Protein AF-A0A965MBG7-F1 (afdb_monomer_lite)

pLDDT: mean 72.16, std 19.91, range [38.62, 97.25]

Structure (mmCIF, N/CA/C/O backbone):
data_AF-A0A965MBG7-F1
#
_entry.id   AF-A0A965MBG7-F1
#
loop_
_atom_site.group_PDB
_atom_site.id
_atom_site.type_symbol
_atom_site.label_atom_id
_atom_site.label_alt_id
_atom_site.label_comp_id
_atom_site.label_asym_id
_atom_site.label_entity_id
_atom_site.label_seq_id
_atom_site.pdbx_PDB_ins_code
_atom_site.Cartn_x
_atom_site.Cartn_y
_atom_site.Cartn_z
_atom_site.occupancy
_atom_site.B_iso_or_equiv
_atom_site.auth_seq_id
_atom_site.auth_comp_id
_atom_site.auth_asym_id
_atom_site.auth_atom_id
_atom_site.pdbx_PDB_model_num
ATOM 1 N N . MET A 1 1 ? -12.616 15.387 -32.874 1.00 38.62 1 MET A N 1
ATOM 2 C CA . MET A 1 1 ? -11.369 14.726 -32.416 1.00 38.62 1 MET A CA 1
ATOM 3 C C . MET A 1 1 ? -11.571 14.223 -30.995 1.00 38.62 1 MET A C 1
ATOM 5 O O . MET A 1 1 ? -11.469 14.984 -30.041 1.00 38.62 1 MET A O 1
ATOM 9 N N . ASN A 1 2 ? -11.927 12.952 -30.854 1.00 44.38 2 ASN A N 1
ATOM 10 C CA . ASN A 1 2 ? -12.362 12.362 -29.595 1.00 44.38 2 ASN A CA 1
ATOM 11 C C . ASN A 1 2 ? -11.117 11.804 -28.899 1.00 44.38 2 ASN A C 1
ATOM 13 O O . ASN A 1 2 ? -10.673 10.697 -29.204 1.00 44.38 2 ASN A O 1
ATOM 17 N N . LYS A 1 3 ? -10.503 12.596 -28.012 1.00 57.84 3 LYS A N 1
ATOM 18 C CA . LYS A 1 3 ? -9.366 12.145 -27.203 1.00 57.84 3 LYS A CA 1
ATOM 19 C C . LYS A 1 3 ? -9.872 11.075 -26.232 1.00 57.84 3 LYS A C 1
ATOM 21 O O . LYS A 1 3 ? -10.406 11.399 -25.178 1.00 57.84 3 LYS A O 1
ATOM 26 N N . LYS A 1 4 ? -9.734 9.798 -26.600 1.00 58.16 4 LYS A N 1
ATOM 27 C CA . LYS A 1 4 ? -9.897 8.676 -25.669 1.00 58.16 4 LYS A CA 1
ATOM 28 C C . LYS A 1 4 ? -8.795 8.817 -24.625 1.00 58.16 4 LYS A C 1
ATOM 30 O O . LYS A 1 4 ? -7.637 8.508 -24.901 1.00 58.16 4 LYS A O 1
ATOM 35 N N . THR A 1 5 ? -9.138 9.339 -23.453 1.00 60.06 5 THR A N 1
ATOM 36 C CA . THR A 1 5 ? -8.269 9.297 -22.283 1.00 60.06 5 THR A CA 1
ATOM 37 C C . THR A 1 5 ? -8.050 7.822 -21.966 1.00 60.06 5 THR A C 1
ATOM 39 O O . THR A 1 5 ? -8.933 7.137 -21.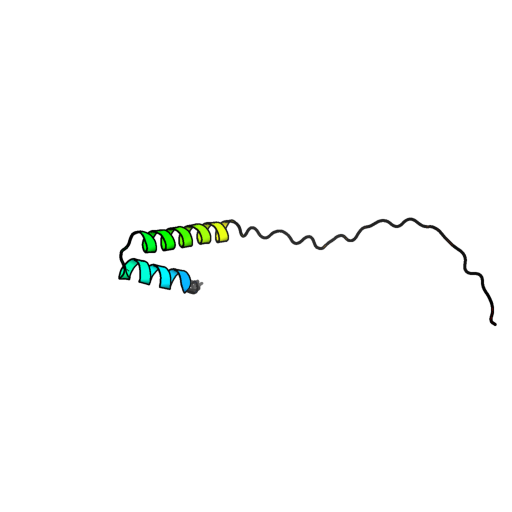455 1.00 60.06 5 THR A O 1
ATOM 42 N N . LYS A 1 6 ? -6.892 7.284 -22.372 1.00 60.50 6 LYS A N 1
ATOM 43 C CA . LYS A 1 6 ? -6.430 5.973 -21.913 1.00 60.50 6 LYS A CA 1
ATOM 44 C C . LYS A 1 6 ? -6.447 6.049 -20.392 1.00 60.50 6 LYS A C 1
ATOM 46 O O . LYS A 1 6 ? -5.621 6.753 -19.812 1.00 60.50 6 LYS A O 1
ATOM 51 N N . LYS A 1 7 ? -7.425 5.394 -19.762 1.00 58.91 7 LYS A N 1
ATOM 52 C CA . LYS A 1 7 ? -7.414 5.166 -18.320 1.00 58.91 7 LYS A CA 1
ATOM 53 C C . LYS A 1 7 ? -6.085 4.470 -18.051 1.00 58.91 7 LYS A C 1
ATOM 55 O O . LYS A 1 7 ? -5.860 3.380 -18.577 1.00 58.91 7 LYS A O 1
ATOM 60 N N . LYS A 1 8 ? -5.163 5.160 -17.375 1.00 66.12 8 LYS A N 1
ATOM 61 C CA . LYS A 1 8 ? -3.920 4.537 -16.921 1.00 66.12 8 LYS A CA 1
ATOM 62 C C . LYS A 1 8 ? -4.348 3.303 -16.128 1.00 66.12 8 LYS A C 1
ATOM 64 O O . LYS A 1 8 ? -5.272 3.413 -15.322 1.00 66.12 8 LYS A O 1
ATOM 69 N N . ALA A 1 9 ? -3.768 2.146 -16.441 1.00 70.75 9 ALA A N 1
ATOM 70 C CA . ALA A 1 9 ? -4.019 0.936 -15.667 1.00 70.75 9 ALA A CA 1
ATOM 71 C C . ALA A 1 9 ? -3.793 1.277 -14.187 1.00 70.75 9 ALA A C 1
ATOM 73 O O . ALA A 1 9 ? -2.815 1.970 -13.879 1.00 70.75 9 ALA A O 1
ATOM 74 N N . SER A 1 10 ? -4.738 0.905 -13.314 1.00 77.06 10 SER A N 1
ATOM 75 C CA . SER A 1 10 ? -4.551 1.145 -11.884 1.00 77.06 10 SER A CA 1
ATOM 76 C C . SER A 1 10 ? -3.339 0.349 -11.417 1.00 77.06 10 SER A C 1
ATOM 78 O O . SER A 1 10 ? -2.984 -0.675 -12.006 1.00 77.06 10 SER A O 1
ATOM 80 N N . ASP A 1 11 ? -2.638 0.902 -10.439 1.00 89.00 11 ASP A N 1
ATOM 81 C CA . ASP A 1 11 ? -1.449 0.274 -9.894 1.00 89.00 11 ASP A CA 1
ATOM 82 C C . ASP A 1 11 ? -1.896 -0.657 -8.767 1.00 89.00 11 ASP A C 1
ATOM 84 O O . ASP A 1 11 ? -2.333 -0.158 -7.727 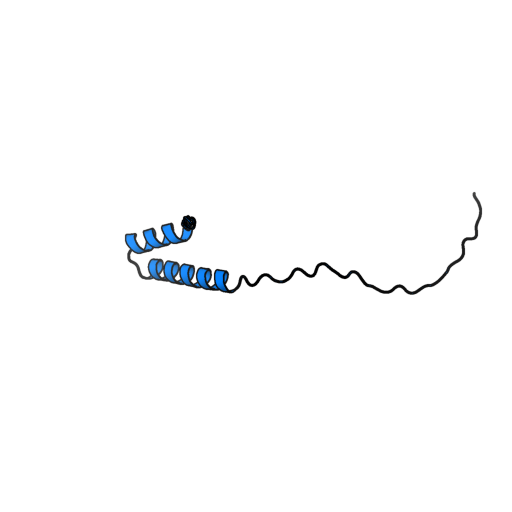1.00 89.00 11 ASP A O 1
ATOM 88 N N . PRO A 1 12 ? -1.821 -1.984 -8.965 1.00 92.94 12 PRO A N 1
ATOM 89 C CA . PRO A 1 12 ? -2.355 -2.937 -8.003 1.00 92.94 12 PRO A CA 1
ATOM 90 C C . PRO A 1 12 ? -1.650 -2.844 -6.645 1.00 92.94 12 PRO A C 1
ATOM 92 O O . PRO A 1 12 ? -2.278 -3.116 -5.626 1.00 92.94 12 PRO A O 1
ATOM 95 N N . VAL A 1 13 ? -0.378 -2.426 -6.613 1.00 93.06 13 VAL A N 1
ATOM 96 C CA . VAL A 1 13 ? 0.372 -2.263 -5.361 1.00 93.06 13 VAL A CA 1
ATOM 97 C C . VAL A 1 13 ? -0.110 -1.019 -4.622 1.00 93.06 13 VAL A C 1
ATOM 99 O O . VAL A 1 13 ? -0.403 -1.093 -3.431 1.00 93.06 13 VAL A O 1
ATOM 102 N N . ALA A 1 14 ? -0.278 0.103 -5.328 1.00 92.88 14 ALA A N 1
ATOM 103 C CA . ALA A 1 14 ? -0.854 1.310 -4.734 1.00 92.88 14 ALA A CA 1
ATOM 104 C C . ALA A 1 14 ? -2.283 1.073 -4.217 1.00 92.88 14 ALA A C 1
ATOM 106 O O . ALA A 1 14 ? -2.645 1.574 -3.155 1.00 92.88 14 ALA A O 1
ATOM 107 N N . ASP A 1 15 ? -3.095 0.310 -4.953 1.00 94.50 15 ASP A N 1
ATOM 108 C CA . ASP A 1 15 ? -4.474 0.006 -4.564 1.00 94.50 15 ASP A CA 1
ATOM 109 C C . ASP A 1 15 ? -4.523 -0.872 -3.300 1.00 94.50 15 ASP A C 1
ATOM 111 O O . ASP A 1 15 ? -5.319 -0.598 -2.400 1.00 94.50 15 ASP A O 1
ATOM 115 N N . GLN A 1 16 ? -3.637 -1.867 -3.181 1.00 96.12 16 GLN A N 1
ATOM 116 C CA . GLN A 1 16 ? -3.513 -2.675 -1.965 1.00 96.12 16 GLN A CA 1
ATOM 117 C C . GLN A 1 16 ? -3.047 -1.837 -0.767 1.00 96.12 16 GLN A C 1
ATOM 119 O O . GLN A 1 16 ? -3.659 -1.905 0.295 1.00 96.12 16 GLN A O 1
ATOM 124 N N . LEU A 1 17 ? -2.019 -0.999 -0.934 1.00 95.81 17 LEU A N 1
ATOM 125 C CA . LEU A 1 17 ? -1.518 -0.140 0.145 1.00 95.81 17 LEU A CA 1
ATOM 126 C C . LEU A 1 17 ? -2.570 0.872 0.619 1.00 95.81 17 LEU A C 1
ATOM 128 O O . LEU A 1 17 ? -2.675 1.147 1.812 1.00 95.81 17 LEU A O 1
ATOM 132 N N . ARG A 1 18 ? -3.396 1.397 -0.295 1.00 96.12 18 ARG A N 1
ATOM 133 C CA . ARG A 1 18 ? -4.540 2.252 0.064 1.00 96.12 18 ARG A CA 1
ATOM 134 C C . ARG A 1 18 ? -5.594 1.499 0.853 1.00 96.12 18 ARG A C 1
ATOM 136 O O . ARG A 1 18 ? -6.112 2.048 1.821 1.00 96.12 18 ARG A O 1
ATOM 143 N N . PHE A 1 19 ? -5.903 0.269 0.452 1.00 96.50 19 PHE A N 1
ATOM 144 C CA . PHE A 1 19 ? -6.817 -0.578 1.207 1.00 96.50 19 PHE A CA 1
ATOM 145 C C . PHE A 1 19 ? -6.2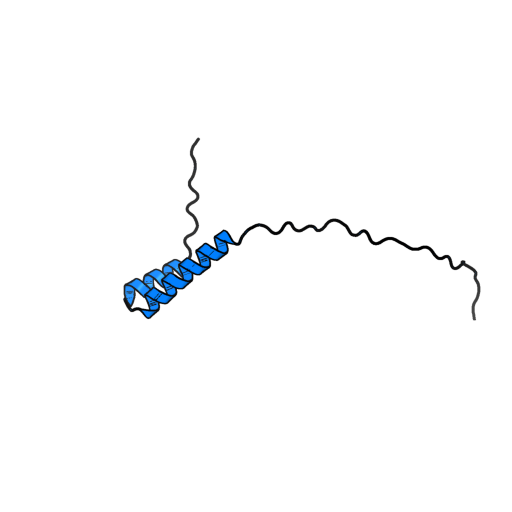84 -0.836 2.620 1.00 96.50 19 PHE A C 1
ATOM 147 O O . PHE A 1 19 ? -7.018 -0.636 3.581 1.00 96.50 19 PHE A O 1
ATOM 154 N N . GLU A 1 20 ? -5.011 -1.214 2.760 1.00 96.50 20 GLU A N 1
ATOM 155 C CA . GLU A 1 20 ? -4.386 -1.482 4.061 1.00 96.50 20 GLU A CA 1
ATOM 156 C C . GLU A 1 20 ? -4.368 -0.231 4.950 1.00 96.50 20 GLU A C 1
ATOM 158 O O . GLU A 1 20 ? -4.806 -0.296 6.098 1.00 96.50 20 GLU A O 1
ATOM 163 N N . ALA A 1 21 ? -3.979 0.928 4.411 1.00 96.56 21 ALA A N 1
ATOM 164 C CA . ALA A 1 21 ? -4.000 2.192 5.146 1.00 96.56 21 ALA A CA 1
ATOM 165 C C . ALA A 1 21 ? -5.415 2.583 5.609 1.00 96.56 21 ALA A C 1
ATOM 167 O O . ALA A 1 21 ? -5.591 3.046 6.731 1.00 96.56 21 ALA A O 1
ATOM 168 N N . GLN A 1 22 ? -6.438 2.357 4.779 1.00 96.06 22 GLN A N 1
ATOM 169 C CA . GLN A 1 22 ? -7.833 2.624 5.146 1.00 96.06 22 GLN A CA 1
ATOM 170 C C . GLN A 1 22 ? -8.402 1.606 6.139 1.00 96.06 22 GLN A C 1
ATOM 172 O O . GLN A 1 22 ? -9.242 1.967 6.961 1.00 96.06 22 GLN A O 1
ATOM 177 N N . PHE A 1 23 ? -7.990 0.342 6.044 1.00 97.25 23 PHE A N 1
ATOM 178 C CA . PHE A 1 23 ? -8.512 -0.740 6.872 1.00 97.25 23 PHE A CA 1
ATOM 179 C C . PHE A 1 23 ? -7.885 -0.748 8.269 1.00 97.25 23 PHE A C 1
ATOM 181 O O . PHE A 1 23 ? -8.606 -0.879 9.256 1.00 97.25 23 PHE A O 1
ATOM 188 N N . TYR A 1 24 ? -6.561 -0.591 8.357 1.00 95.50 24 TYR A N 1
ATOM 189 C CA . TYR A 1 24 ? -5.839 -0.594 9.630 1.00 95.50 24 TYR A CA 1
ATOM 190 C C . TYR A 1 24 ? -5.789 0.787 10.283 1.00 95.50 24 TYR A C 1
ATOM 192 O O . TYR A 1 24 ? -5.822 0.868 11.510 1.00 95.50 24 TYR A O 1
ATOM 200 N N . GLY A 1 25 ? -5.742 1.864 9.489 1.00 93.50 25 GLY A N 1
ATOM 201 C CA . GLY A 1 25 ? -5.719 3.239 9.997 1.00 93.50 25 GLY A CA 1
ATOM 202 C C . GLY A 1 25 ? -4.545 3.525 10.934 1.00 93.50 25 GLY A C 1
ATOM 203 O O . GLY A 1 25 ? -4.664 4.366 11.824 1.00 93.50 25 GLY A O 1
ATOM 204 N N . ASP A 1 26 ? -3.449 2.776 10.796 1.00 95.25 26 ASP A N 1
ATOM 205 C CA . ASP A 1 26 ? -2.253 2.952 11.596 1.00 95.25 26 ASP A CA 1
ATOM 206 C C . ASP A 1 26 ? -1.203 3.773 10.846 1.00 95.25 26 ASP A C 1
ATOM 208 O O . ASP A 1 26 ? -1.096 3.777 9.617 1.00 95.25 26 ASP A O 1
ATOM 212 N N . TRP A 1 27 ? -0.371 4.461 11.625 1.00 95.19 27 TRP A N 1
ATOM 213 C CA . TRP A 1 27 ? 0.669 5.319 11.070 1.00 95.19 27 TRP A CA 1
ATOM 214 C C . TRP A 1 27 ? 1.656 4.537 10.188 1.00 95.19 27 TRP A C 1
ATOM 216 O O . TRP A 1 27 ? 2.184 5.074 9.214 1.00 95.19 27 TRP A O 1
ATOM 226 N N . TYR A 1 28 ? 1.893 3.258 10.491 1.00 94.75 28 TYR A N 1
ATOM 227 C CA . TYR A 1 28 ? 2.782 2.423 9.693 1.00 94.75 28 TYR A CA 1
ATOM 228 C C . TYR A 1 28 ? 2.263 2.248 8.261 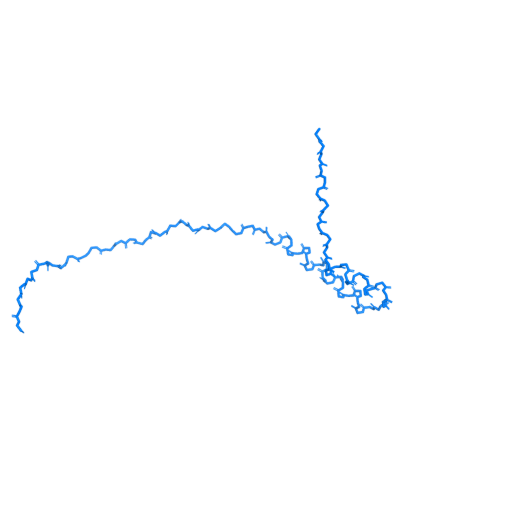1.00 94.75 28 TYR A C 1
ATOM 230 O O . TYR A 1 28 ? 2.989 2.569 7.317 1.00 94.75 28 TYR A O 1
ATOM 238 N N . SER A 1 29 ? 1.009 1.821 8.082 1.00 94.75 29 SER A N 1
ATOM 239 C CA . SER A 1 29 ? 0.435 1.610 6.748 1.00 94.75 29 SER A CA 1
ATOM 240 C C . SER A 1 29 ? 0.358 2.913 5.951 1.00 94.75 29 SER A C 1
ATOM 242 O O . SER A 1 29 ? 0.699 2.940 4.766 1.00 94.75 29 SER A O 1
ATOM 244 N N . GLU A 1 30 ? -0.001 4.022 6.606 1.00 95.69 30 GLU A N 1
ATOM 245 C CA . GLU A 1 30 ? -0.001 5.351 5.981 1.00 95.69 30 GLU A CA 1
ATOM 246 C C . GLU A 1 30 ? 1.407 5.783 5.532 1.00 95.69 30 GLU A C 1
ATOM 248 O O . GLU A 1 30 ? 1.583 6.327 4.437 1.00 95.69 30 GLU A O 1
ATOM 253 N N . SER A 1 31 ? 2.434 5.503 6.341 1.00 96.69 31 SER A N 1
ATOM 254 C CA . SER A 1 31 ? 3.829 5.823 6.022 1.00 96.69 31 SER A CA 1
ATOM 255 C C . SER A 1 31 ? 4.348 5.012 4.833 1.00 96.69 31 SER A C 1
ATOM 257 O O . SER A 1 31 ? 5.058 5.559 3.983 1.00 96.69 31 SER A O 1
ATOM 259 N N . ILE A 1 32 ? 4.006 3.722 4.749 1.00 95.69 32 ILE A N 1
ATOM 260 C CA . ILE A 1 32 ? 4.397 2.868 3.619 1.00 95.69 32 ILE A CA 1
ATOM 261 C C . ILE A 1 32 ? 3.735 3.357 2.327 1.00 95.69 32 ILE A C 1
ATOM 263 O O . ILE A 1 32 ? 4.427 3.517 1.321 1.00 95.69 32 ILE A O 1
ATOM 267 N N . LEU A 1 33 ? 2.433 3.671 2.360 1.00 96.12 33 LEU A N 1
ATOM 268 C CA . LEU A 1 33 ? 1.716 4.229 1.210 1.00 96.12 33 LEU A CA 1
ATOM 269 C C . LEU A 1 33 ? 2.352 5.542 0.725 1.00 96.12 33 LEU A C 1
ATOM 271 O O . LEU A 1 33 ? 2.628 5.692 -0.464 1.00 96.12 33 LEU A O 1
ATOM 275 N N . SER A 1 34 ? 2.635 6.466 1.646 1.00 95.31 34 SER A N 1
ATOM 276 C CA . SER A 1 34 ? 3.258 7.760 1.335 1.00 95.31 34 SER A CA 1
ATOM 277 C C . SER A 1 34 ? 4.651 7.610 0.710 1.00 95.31 34 SER A C 1
ATOM 279 O O . SER A 1 34 ? 4.980 8.268 -0.283 1.00 95.31 34 SER A O 1
ATOM 281 N N . THR A 1 35 ? 5.460 6.694 1.251 1.00 96.06 35 THR A N 1
ATOM 282 C CA . THR A 1 35 ? 6.796 6.392 0.715 1.00 96.06 35 THR A CA 1
ATOM 283 C C . THR A 1 35 ? 6.688 5.815 -0.696 1.00 96.06 35 THR A C 1
ATOM 285 O O . THR A 1 35 ? 7.354 6.292 -1.611 1.00 96.06 35 THR A O 1
ATOM 288 N N . TYR A 1 36 ? 5.782 4.855 -0.901 1.00 94.62 36 TYR A N 1
ATOM 289 C CA . TYR A 1 36 ? 5.560 4.225 -2.200 1.00 94.62 36 TYR A CA 1
ATOM 290 C C . TYR A 1 36 ? 5.121 5.227 -3.281 1.00 94.62 36 TYR A C 1
ATOM 292 O O . TYR A 1 36 ? 5.647 5.216 -4.396 1.00 94.62 36 TYR A O 1
ATOM 300 N N . GLU A 1 37 ? 4.182 6.126 -2.966 1.00 92.69 37 GLU A N 1
ATOM 301 C CA . GLU A 1 37 ? 3.733 7.167 -3.901 1.00 92.69 37 GLU A CA 1
ATOM 302 C C . GLU A 1 37 ? 4.855 8.161 -4.244 1.00 92.69 37 GLU A C 1
ATOM 304 O O . GLU A 1 37 ? 4.969 8.592 -5.398 1.00 92.69 37 GLU A O 1
ATOM 309 N N . SER A 1 38 ? 5.714 8.479 -3.272 1.00 91.81 38 SER A N 1
ATOM 310 C CA . SER A 1 38 ? 6.868 9.366 -3.454 1.00 91.81 38 SER A CA 1
ATOM 311 C C . SER A 1 38 ? 7.932 8.743 -4.361 1.00 91.81 38 SER A C 1
ATOM 313 O O . SER A 1 38 ? 8.332 9.355 -5.354 1.00 91.81 38 SER A O 1
ATOM 315 N N . ASP A 1 39 ? 8.330 7.500 -4.081 1.00 90.31 39 ASP A N 1
ATOM 316 C CA . ASP A 1 39 ? 9.323 6.765 -4.873 1.00 90.31 39 ASP A CA 1
ATOM 317 C C . ASP A 1 39 ? 8.854 6.564 -6.316 1.00 90.31 39 ASP A C 1
ATOM 319 O O . ASP A 1 39 ? 9.627 6.697 -7.271 1.00 90.31 39 ASP A O 1
ATOM 323 N N . ARG A 1 40 ? 7.557 6.296 -6.503 1.00 86.44 40 ARG A N 1
ATOM 324 C CA . ARG A 1 40 ? 6.967 6.150 -7.833 1.00 86.44 40 ARG A CA 1
ATOM 325 C C . ARG A 1 40 ? 6.992 7.462 -8.617 1.00 86.44 40 ARG A C 1
ATOM 327 O O . ARG A 1 40 ? 7.339 7.455 -9.800 1.00 86.44 40 ARG A O 1
ATOM 334 N N . ALA A 1 41 ? 6.650 8.580 -7.977 1.00 82.75 41 ALA A N 1
ATOM 335 C CA . ALA A 1 41 ? 6.706 9.895 -8.611 1.00 82.75 41 ALA A CA 1
ATOM 336 C C . ALA A 1 41 ? 8.140 10.276 -9.019 1.00 82.75 41 ALA A C 1
ATOM 338 O O . ALA A 1 41 ? 8.336 10.895 -10.067 1.00 82.75 41 ALA A O 1
ATOM 339 N N . GLU A 1 42 ? 9.137 9.881 -8.226 1.00 80.94 42 GLU A N 1
ATOM 340 C CA . GLU A 1 42 ? 10.548 10.107 -8.538 1.00 80.94 42 GLU A CA 1
ATOM 341 C C . GLU A 1 42 ? 11.042 9.198 -9.675 1.00 80.94 42 GLU A C 1
ATOM 343 O O . GLU A 1 42 ? 11.748 9.649 -10.578 1.00 80.94 42 GLU A O 1
ATOM 348 N N . SER A 1 43 ? 10.601 7.938 -9.707 1.00 76.81 43 SER A N 1
ATOM 349 C CA . SER A 1 43 ? 10.911 7.003 -10.796 1.00 76.81 43 SER A CA 1
ATOM 350 C C . SER A 1 43 ? 10.362 7.485 -12.146 1.00 76.81 43 SER A C 1
ATOM 352 O O . SER A 1 43 ? 11.087 7.504 -13.145 1.00 76.81 43 SER A O 1
ATOM 354 N N . ASP A 1 44 ? 9.118 7.981 -12.167 1.00 68.88 44 ASP A N 1
ATOM 355 C CA . ASP A 1 44 ? 8.497 8.565 -13.364 1.00 68.88 44 ASP A CA 1
ATOM 356 C C . ASP A 1 44 ? 9.224 9.842 -13.838 1.00 68.88 44 ASP A C 1
ATOM 358 O O . ASP A 1 44 ? 9.284 10.115 -15.039 1.00 68.88 44 ASP A O 1
ATOM 362 N N . ARG A 1 45 ? 9.808 10.626 -12.920 1.00 63.69 45 ARG A N 1
ATOM 363 C CA . ARG A 1 45 ? 10.610 11.822 -13.247 1.00 63.69 45 ARG A CA 1
ATOM 364 C C . ARG A 1 45 ? 12.018 11.485 -13.736 1.00 63.69 45 ARG A C 1
ATOM 366 O O . ARG A 1 45 ? 12.560 12.204 -14.573 1.00 63.69 45 ARG A O 1
ATOM 373 N N . SER A 1 46 ? 12.601 10.397 -13.238 1.00 58.97 46 SER A N 1
ATOM 374 C CA . SER A 1 46 ? 13.965 9.956 -13.556 1.00 58.97 46 SER A CA 1
ATOM 375 C C . SER A 1 46 ? 14.071 9.197 -14.886 1.00 58.97 46 SER A C 1
ATOM 377 O O . SER A 1 46 ? 15.167 9.028 -15.426 1.00 58.97 46 SER A O 1
ATOM 379 N N . ALA A 1 47 ? 12.939 8.815 -15.489 1.00 58.03 47 ALA A N 1
ATOM 380 C CA . ALA A 1 47 ? 12.851 8.229 -16.826 1.00 58.03 47 ALA A CA 1
ATOM 381 C C . ALA A 1 47 ? 13.168 9.239 -17.957 1.00 58.03 47 ALA A C 1
ATOM 383 O O . ALA A 1 47 ? 12.436 9.373 -18.937 1.00 58.03 47 ALA A O 1
ATOM 384 N N . THR A 1 48 ? 14.298 9.940 -17.866 1.00 58.38 48 THR A N 1
ATOM 385 C CA . THR A 1 48 ? 14.967 10.472 -19.053 1.00 58.38 48 THR A CA 1
ATOM 386 C C . THR A 1 48 ? 15.525 9.278 -19.832 1.00 58.38 48 THR A C 1
ATOM 388 O O . THR A 1 48 ? 16.291 8.484 -19.276 1.00 58.38 48 THR A O 1
ATOM 391 N N . PRO A 1 49 ? 15.146 9.074 -21.107 1.00 55.66 49 PRO A N 1
ATOM 392 C CA . PRO A 1 49 ? 15.714 7.984 -21.879 1.00 55.66 49 PRO A CA 1
ATOM 393 C C . PRO A 1 49 ? 17.205 8.272 -22.044 1.00 55.66 49 PRO A C 1
ATOM 395 O O . PRO A 1 49 ? 17.590 9.229 -22.717 1.00 55.66 49 PRO A O 1
ATOM 398 N N . LYS A 1 50 ? 18.066 7.453 -21.428 1.00 60.28 50 LYS A N 1
ATOM 399 C CA . LYS A 1 50 ? 19.485 7.443 -21.788 1.00 60.28 50 LYS A CA 1
ATOM 400 C C . LYS A 1 50 ? 19.546 7.175 -23.296 1.00 60.28 50 LYS A C 1
ATOM 402 O O . LYS A 1 50 ? 19.038 6.135 -23.721 1.00 60.28 50 LYS A O 1
ATOM 407 N N . PRO A 1 51 ? 20.131 8.060 -24.123 1.00 52.06 51 PRO A N 1
ATOM 408 C CA . PRO A 1 51 ? 20.337 7.735 -25.522 1.00 52.06 51 PRO A CA 1
ATOM 409 C C . PRO A 1 51 ? 21.307 6.556 -25.568 1.00 52.06 51 PRO A C 1
ATOM 411 O O . PRO A 1 51 ? 22.487 6.692 -25.241 1.00 52.06 51 PRO A O 1
ATOM 414 N N . THR A 1 52 ? 20.811 5.383 -25.953 1.00 55.34 52 THR A N 1
ATOM 415 C CA . THR A 1 52 ? 21.641 4.228 -26.288 1.00 55.34 52 THR A CA 1
ATOM 416 C C . THR A 1 52 ? 22.436 4.576 -27.542 1.00 55.34 52 THR A C 1
ATOM 418 O O . THR A 1 52 ? 22.015 4.305 -28.665 1.00 55.34 52 THR A O 1
ATOM 421 N N . LYS A 1 53 ? 23.593 5.223 -27.365 1.00 57.34 53 LYS A N 1
ATOM 422 C CA . LYS A 1 53 ? 24.601 5.389 -28.414 1.00 57.34 53 LYS A CA 1
ATOM 423 C C . LYS A 1 53 ? 25.302 4.048 -28.635 1.00 57.34 53 LYS A C 1
ATOM 425 O O . LYS A 1 53 ? 26.462 3.879 -28.283 1.00 57.34 53 LYS A O 1
ATOM 430 N N . HIS A 1 54 ? 24.609 3.092 -29.242 1.00 53.50 54 HIS A N 1
ATOM 431 C CA . HIS A 1 54 ? 25.279 2.003 -29.947 1.00 53.50 54 HIS A CA 1
ATOM 432 C C . HIS A 1 54 ? 25.589 2.486 -31.364 1.00 53.50 54 HIS A C 1
ATOM 434 O O . HIS A 1 54 ? 24.905 2.116 -32.308 1.00 53.50 54 HIS A O 1
ATOM 440 N N . SER A 1 55 ? 26.568 3.380 -31.517 1.00 55.50 55 SER A N 1
ATOM 441 C CA . SER A 1 55 ? 27.119 3.699 -32.838 1.00 55.50 55 SER A CA 1
ATOM 442 C C . SER A 1 55 ? 28.461 4.417 -32.721 1.00 55.50 55 SER A C 1
ATOM 444 O O . SER A 1 55 ? 28.509 5.643 -32.760 1.00 55.50 55 SER A O 1
ATOM 446 N N . SER A 1 56 ? 29.533 3.637 -32.574 1.00 49.38 56 SER A N 1
ATOM 447 C CA . SER A 1 56 ? 30.811 3.832 -33.281 1.00 49.38 56 SER A CA 1
ATOM 448 C C . SER A 1 56 ? 31.850 2.830 -32.769 1.00 49.38 56 SER A C 1
ATOM 450 O O . SER A 1 56 ? 32.721 3.141 -31.959 1.00 49.38 56 SER A O 1
ATOM 452 N N . ALA A 1 57 ? 31.798 1.600 -33.283 1.00 52.84 57 ALA A N 1
ATOM 453 C CA . ALA A 1 57 ? 32.992 0.763 -33.317 1.00 52.84 57 ALA A CA 1
ATOM 454 C C . ALA A 1 57 ? 33.972 1.399 -34.318 1.00 52.84 57 ALA A C 1
ATOM 456 O O . ALA A 1 57 ? 33.964 1.091 -35.503 1.00 52.84 57 ALA A O 1
ATOM 457 N N . SER A 1 58 ? 34.765 2.356 -33.840 1.00 55.31 58 SER A N 1
ATOM 458 C CA . SER A 1 58 ? 35.927 2.891 -34.542 1.00 55.31 58 SER A CA 1
ATOM 459 C C . SER A 1 58 ? 37.131 2.696 -33.637 1.00 55.31 58 SER A C 1
ATOM 461 O O . SER A 1 58 ? 37.446 3.551 -32.811 1.00 55.31 58 SER A O 1
ATOM 463 N N . GLN A 1 59 ? 37.807 1.561 -33.792 1.00 59.06 59 GLN A N 1
ATOM 464 C CA . GLN A 1 59 ? 39.181 1.409 -33.334 1.00 59.06 59 GLN A CA 1
ATOM 465 C C . GLN A 1 59 ? 40.061 1.105 -34.542 1.00 59.06 59 GLN A C 1
ATOM 467 O O . GLN A 1 59 ? 40.102 0.003 -35.078 1.00 59.06 59 GLN A O 1
ATOM 472 N N . HIS A 1 60 ? 40.675 2.195 -34.988 1.00 41.62 60 HIS A N 1
ATOM 473 C CA . HIS A 1 60 ? 41.923 2.315 -35.722 1.00 41.62 60 HIS A CA 1
ATOM 474 C C . HIS A 1 60 ? 42.762 1.027 -35.800 1.00 41.62 60 HIS A C 1
ATOM 476 O O . HIS A 1 60 ? 43.205 0.489 -34.786 1.00 41.62 60 HIS A O 1
ATOM 482 N N . SER A 1 61 ? 43.061 0.593 -37.024 1.00 52.00 61 SER A N 1
ATOM 483 C CA . SER A 1 61 ? 44.156 -0.336 -37.310 1.00 52.00 61 SER A CA 1
ATOM 484 C C . SER A 1 61 ? 45.505 0.264 -36.898 1.00 52.00 61 SER A C 1
ATOM 486 O O . SER A 1 61 ? 45.685 1.486 -36.976 1.00 52.00 61 SER A O 1
ATOM 488 N N . PRO A 1 62 ? 46.503 -0.596 -36.646 1.00 54.41 62 PRO A N 1
ATOM 489 C CA . PRO A 1 62 ? 47.779 -0.391 -37.311 1.00 54.41 62 PRO A CA 1
ATOM 490 C C . PRO A 1 62 ? 48.211 -1.634 -38.095 1.00 54.41 62 PRO A C 1
ATOM 492 O O . PRO A 1 62 ? 48.053 -2.779 -37.676 1.00 54.41 62 PRO A O 1
ATOM 495 N N . ALA A 1 63 ? 48.765 -1.363 -39.270 1.00 51.56 63 ALA A N 1
ATOM 496 C CA . ALA A 1 63 ? 49.360 -2.333 -40.166 1.00 51.56 63 ALA A CA 1
ATOM 497 C C . ALA A 1 63 ? 50.625 -2.964 -39.565 1.00 51.56 63 ALA A C 1
ATOM 499 O O . ALA A 1 63 ? 51.492 -2.250 -39.060 1.00 51.56 63 ALA A O 1
ATOM 500 N N . ARG A 1 64 ? 50.803 -4.279 -39.742 1.00 46.81 64 ARG A N 1
ATOM 501 C CA . ARG A 1 64 ? 52.132 -4.849 -40.000 1.00 46.81 64 ARG A CA 1
ATOM 502 C C . ARG A 1 64 ? 52.029 -6.203 -40.696 1.00 46.81 64 ARG A C 1
ATOM 504 O O . ARG A 1 64 ? 51.459 -7.151 -40.167 1.00 46.81 64 ARG A O 1
ATOM 511 N N . ALA A 1 65 ? 52.592 -6.246 -41.897 1.00 54.97 65 ALA A N 1
ATOM 512 C CA . ALA A 1 65 ? 52.779 -7.432 -42.713 1.00 54.97 65 ALA A CA 1
ATOM 513 C C . ALA A 1 65 ? 53.580 -8.510 -41.969 1.00 54.97 65 ALA A C 1
ATOM 515 O O . ALA A 1 65 ? 54.578 -8.194 -41.317 1.00 54.97 65 ALA A O 1
ATOM 516 N N . ARG A 1 66 ? 53.189 -9.776 -42.136 1.00 52.53 66 ARG A N 1
ATOM 517 C CA . ARG A 1 66 ? 54.140 -10.887 -42.221 1.00 52.53 66 ARG A CA 1
ATOM 518 C C . ARG A 1 66 ? 53.697 -11.808 -43.342 1.00 52.53 66 ARG A C 1
ATOM 520 O O . ARG A 1 66 ? 52.544 -12.224 -43.413 1.00 52.53 66 ARG A O 1
ATOM 527 N N . ASP A 1 67 ? 54.653 -12.017 -44.224 1.00 55.28 67 ASP A N 1
ATOM 528 C CA . ASP A 1 67 ? 54.538 -12.630 -45.526 1.00 55.28 67 ASP A CA 1
ATOM 529 C C . ASP A 1 67 ? 54.098 -14.090 -45.469 1.00 55.28 67 ASP A C 1
ATOM 531 O O . ASP A 1 67 ? 54.493 -14.875 -44.605 1.00 55.28 67 ASP A O 1
ATOM 535 N N . THR A 1 68 ? 53.296 -14.456 -46.459 1.00 59.31 68 THR A N 1
ATOM 536 C CA . THR A 1 68 ? 53.026 -15.831 -46.852 1.00 59.31 68 THR A CA 1
ATOM 537 C C . THR A 1 68 ? 54.254 -16.427 -47.536 1.00 59.31 68 THR A C 1
ATOM 539 O O . THR A 1 68 ? 54.570 -16.031 -48.650 1.00 59.31 68 THR A O 1
ATOM 542 N N . VAL A 1 69 ? 54.895 -17.411 -46.913 1.00 51.38 69 VAL A N 1
ATOM 543 C CA . VAL A 1 69 ? 55.724 -18.484 -47.505 1.00 51.38 69 VAL A CA 1
ATOM 544 C C . VAL A 1 69 ? 55.854 -19.494 -46.358 1.00 51.38 69 VAL A C 1
ATOM 546 O O . VAL A 1 69 ? 56.220 -19.105 -45.262 1.00 51.38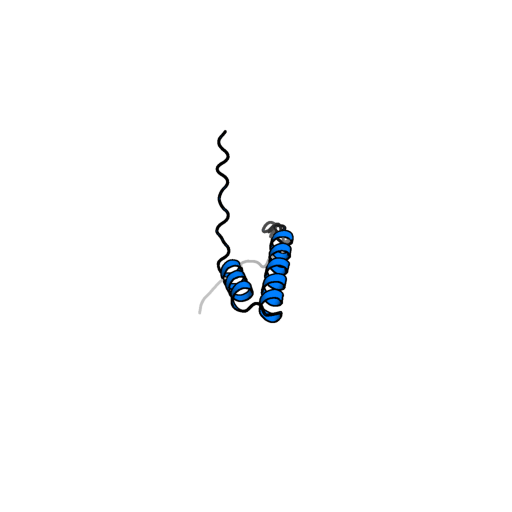 69 VAL A O 1
ATOM 549 N N . GLY A 1 70 ? 55.567 -20.786 -46.425 1.00 49.66 70 GLY A N 1
ATOM 550 C CA . GLY A 1 70 ? 55.277 -21.721 -47.491 1.00 49.66 70 GLY A CA 1
ATOM 551 C C . GLY A 1 70 ? 55.722 -23.103 -46.981 1.00 49.66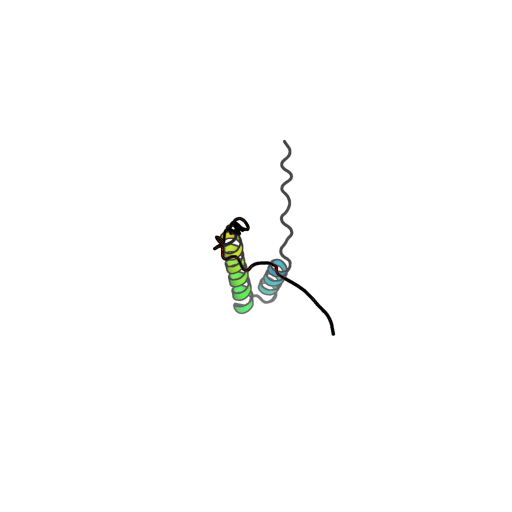 70 GLY A C 1
ATOM 552 O O . GLY A 1 70 ? 56.688 -23.199 -46.235 1.00 49.66 70 GLY A O 1
ATOM 553 N N . LYS A 1 71 ? 55.058 -24.155 -47.470 1.00 47.06 71 LYS A N 1
ATOM 554 C CA . LYS A 1 71 ? 55.612 -25.506 -47.694 1.00 47.06 71 LYS A CA 1
ATOM 555 C C . LYS A 1 71 ? 55.757 -26.510 -46.518 1.00 47.06 71 LYS A C 1
ATOM 557 O O . LYS A 1 71 ? 56.576 -26.364 -45.627 1.00 47.06 71 LYS A O 1
ATOM 562 N N . SER A 1 72 ? 55.081 -27.645 -46.747 1.00 47.34 72 SER A N 1
ATOM 563 C CA . SER A 1 72 ? 55.530 -29.047 -46.583 1.00 47.34 72 SER A CA 1
ATOM 564 C C . SER A 1 72 ? 55.533 -29.761 -45.222 1.00 47.34 72 SER A C 1
ATOM 566 O O . SER A 1 72 ? 56.385 -29.533 -44.377 1.00 47.34 72 SER A O 1
ATOM 568 N N . LYS A 1 73 ? 54.626 -30.754 -45.150 1.00 50.47 73 LYS A N 1
ATOM 569 C CA . LYS A 1 73 ? 54.818 -32.189 -44.827 1.00 50.47 73 LYS A CA 1
ATOM 570 C C . LYS A 1 73 ? 56.151 -32.592 -44.167 1.00 50.47 73 LYS A C 1
ATOM 572 O O . LYS A 1 73 ? 57.188 -32.474 -44.814 1.00 50.47 73 LYS A O 1
ATOM 577 N N . HIS A 1 74 ? 56.097 -33.276 -43.026 1.00 44.56 74 HIS A N 1
ATOM 578 C CA . HIS A 1 74 ? 56.020 -34.743 -42.922 1.00 44.56 74 HIS A CA 1
ATOM 579 C C . HIS A 1 74 ? 55.784 -35.171 -41.473 1.00 44.56 74 HIS A C 1
ATOM 581 O O . HIS A 1 74 ? 56.238 -34.434 -40.572 1.00 44.56 74 HIS A O 1
#

Secondary structure (DSSP, 8-state):
-------PPP-HHHHHHHHHHHHH--HHHHHHHHHHHHHHHHHHHH----------------------------

Sequence (74 aa):
MNKKTKKKASDPVADQLRFEAQFYGDWYSESILSTYESDRAESDRSATPKPTKHSSASQHSPARARDTVGKSKH

Foldseek 3Di:
DDPPPPPDPDDVVLVVLVVCCVVVVDPVSVVVSVVVVVVVVVVVVPPPPDPPPPDDPDDDDDDDDDDDDDDDDD

Radius of gyration: 30.3 Å; chains: 1; bounding box: 68×50×59 Å